Protein AF-A0A4D4LBR6-F1 (afdb_monomer_lite)

pLDDT: mean 70.69, std 18.88, range [39.53, 92.81]

Sequence (115 aa):
MPVGPGGRVRPLGGEGVGSHQGVYVPEQREPERYAYEEQQPEQRLNQLPDDVPREEVYYATFRQFLADHSKYPSAYQFGQRLRETYGVNDLSNSELAGYVEDFKERVRLEREAIP

Secondary structure (DSSP, 8-state):
-------------------------------------------------TTS-HHHHHHHHHHHHHHHHSSPPPHHHHHHHHHHHH------HHHHHHHHHHHHHHHHHHHHT--

Foldseek 3Di:
DDDDDDDDDDDDDDDDDDDDDDDPDPPPPPPPQPPPPDDDDPQPQPADPPPDDVLVVLLVQQVVCCVVPVDGDQLVRSCVSCCNNHVDDSDDSVRSNVSSVVSVVVVVVVVVPPD

Radius of gyration: 29.99 Å; chains: 1; bounding box: 76×55×74 Å

Organism: Streptomyces violaceusniger (NCBI:txid68280)

Structure (mmCIF, N/CA/C/O backbone):
data_AF-A0A4D4LBR6-F1
#
_entry.id   AF-A0A4D4LBR6-F1
#
loop_
_atom_site.group_PDB
_atom_site.id
_atom_site.type_symbol
_atom_site.label_atom_id
_atom_site.label_alt_id
_atom_site.label_comp_id
_atom_site.label_asym_id
_atom_site.label_entity_id
_atom_site.label_seq_id
_atom_site.pdbx_PDB_ins_code
_atom_site.Cartn_x
_atom_site.Cartn_y
_atom_site.Cartn_z
_atom_site.occupancy
_atom_site.B_iso_or_equiv
_atom_site.auth_seq_id
_atom_site.auth_comp_id
_atom_site.auth_asym_id
_atom_site.auth_atom_id
_atom_site.pdbx_PDB_model_num
ATOM 1 N N . MET A 1 1 ? 60.763 38.621 -51.550 1.00 39.53 1 MET A N 1
ATOM 2 C CA . MET A 1 1 ? 61.400 37.441 -52.188 1.00 39.53 1 MET A CA 1
ATOM 3 C C . MET A 1 1 ? 61.437 36.314 -51.152 1.00 39.53 1 MET A C 1
ATOM 5 O O . MET A 1 1 ? 61.740 36.688 -50.024 1.00 39.53 1 MET A O 1
ATOM 9 N N . PRO A 1 2 ? 61.250 35.001 -51.435 1.00 47.50 2 PRO A N 1
ATOM 10 C CA . PRO A 1 2 ? 60.573 34.240 -52.509 1.00 47.50 2 PRO A CA 1
ATOM 11 C C . PRO A 1 2 ? 59.542 33.177 -51.962 1.00 47.50 2 PRO A C 1
ATOM 13 O O . PRO A 1 2 ? 59.123 33.259 -50.815 1.00 47.50 2 PRO A O 1
ATOM 16 N N . VAL A 1 3 ? 59.101 32.247 -52.829 1.00 55.53 3 VAL A N 1
ATOM 17 C CA . VAL A 1 3 ? 57.953 31.281 -52.842 1.00 55.53 3 VAL A CA 1
ATOM 18 C C . VAL A 1 3 ? 58.122 29.973 -52.004 1.00 55.53 3 VAL A C 1
ATOM 20 O O . VAL A 1 3 ? 59.251 29.521 -51.889 1.00 55.53 3 VAL A O 1
ATOM 23 N N . GLY A 1 4 ? 57.100 29.398 -51.316 1.00 51.25 4 GLY A N 1
ATOM 24 C CA . GLY A 1 4 ? 56.216 28.237 -51.695 1.00 51.25 4 GLY A CA 1
ATOM 25 C C . GLY A 1 4 ? 56.783 26.836 -51.290 1.00 51.25 4 GLY A C 1
ATOM 26 O O . GLY A 1 4 ? 58.003 26.786 -51.200 1.00 51.25 4 GLY A O 1
ATOM 27 N N . PRO A 1 5 ? 56.034 25.700 -51.076 1.00 57.44 5 PRO A N 1
ATOM 28 C CA . PRO A 1 5 ? 54.670 25.360 -51.548 1.00 57.44 5 PRO A CA 1
ATOM 29 C C . PRO A 1 5 ? 53.737 24.510 -50.612 1.00 57.44 5 PRO A C 1
ATOM 31 O O . PRO A 1 5 ? 54.171 23.842 -49.681 1.00 57.44 5 PRO A O 1
ATOM 34 N N . GLY A 1 6 ? 52.448 24.430 -50.987 1.00 43.62 6 GLY A N 1
ATOM 35 C CA . GLY A 1 6 ? 51.575 23.252 -50.783 1.00 43.62 6 GLY A CA 1
ATOM 36 C C . GLY A 1 6 ? 50.681 23.261 -49.532 1.00 43.62 6 GLY A C 1
ATOM 37 O O . GLY A 1 6 ? 51.157 23.307 -48.414 1.00 43.62 6 GLY A O 1
ATOM 38 N N . GLY A 1 7 ? 49.356 23.182 -49.592 1.00 53.72 7 GLY A N 1
ATOM 39 C CA . GLY A 1 7 ? 48.416 23.061 -50.694 1.00 53.72 7 GLY A CA 1
ATOM 40 C C . GLY A 1 7 ? 47.021 23.070 -50.069 1.00 53.72 7 GLY A C 1
ATOM 41 O O . GLY A 1 7 ? 46.696 22.200 -49.266 1.00 53.72 7 GLY A O 1
ATOM 42 N N . ARG A 1 8 ? 46.200 24.076 -50.378 1.00 55.62 8 ARG A N 1
ATOM 43 C CA . ARG A 1 8 ? 44.800 24.105 -49.941 1.00 55.62 8 ARG A CA 1
ATOM 44 C C . ARG A 1 8 ? 43.928 24.251 -51.179 1.00 55.62 8 ARG A C 1
ATOM 46 O O . ARG A 1 8 ? 43.553 25.347 -51.581 1.00 55.62 8 ARG A O 1
ATOM 53 N N . VAL A 1 9 ? 43.686 23.111 -51.819 1.00 56.47 9 VAL A N 1
ATOM 54 C CA . VAL A 1 9 ? 42.645 22.958 -52.834 1.00 56.47 9 VAL A CA 1
ATOM 55 C C . VAL A 1 9 ? 41.281 23.121 -52.157 1.00 56.47 9 VAL A C 1
ATOM 57 O O . VAL A 1 9 ? 40.993 22.476 -51.152 1.00 56.47 9 VAL A O 1
ATOM 60 N N . ARG A 1 10 ? 40.468 24.037 -52.689 1.00 62.47 10 ARG A N 1
ATOM 61 C CA . ARG A 1 10 ? 39.022 24.157 -52.436 1.00 62.47 10 ARG A CA 1
ATOM 62 C C . ARG A 1 10 ? 38.305 23.382 -53.547 1.00 62.47 10 ARG A C 1
ATOM 64 O O . ARG A 1 10 ? 38.757 23.450 -54.689 1.00 62.47 10 ARG A O 1
ATOM 71 N N . PRO A 1 11 ? 37.198 22.698 -53.241 1.00 56.88 11 PRO A N 1
ATOM 72 C CA . PRO A 1 11 ? 35.928 23.097 -53.867 1.00 56.88 11 PRO A CA 1
ATOM 73 C C . PRO A 1 11 ? 34.784 23.080 -52.830 1.00 56.88 11 PRO A C 1
ATOM 75 O O . PRO A 1 11 ? 34.727 22.203 -51.981 1.00 56.88 11 PRO A O 1
ATOM 78 N N . LEU A 1 12 ? 34.000 24.151 -52.665 1.00 60.53 12 LEU A N 1
ATOM 79 C CA . LEU A 1 12 ? 32.861 24.580 -53.502 1.00 60.53 12 LEU A CA 1
ATOM 80 C C . LEU A 1 12 ? 31.691 23.575 -53.489 1.00 60.53 12 LEU A C 1
ATOM 82 O O . LEU A 1 12 ? 31.686 22.610 -54.242 1.00 60.53 12 LEU A O 1
ATOM 86 N N . GLY A 1 13 ? 30.693 23.880 -52.657 1.00 41.91 13 GLY A N 1
ATOM 87 C CA . GLY A 1 13 ? 29.338 23.315 -52.623 1.00 41.91 13 GLY A CA 1
ATOM 88 C C . GLY A 1 13 ? 28.608 23.998 -51.465 1.00 41.91 13 GLY A C 1
ATOM 89 O O . GLY A 1 13 ? 28.969 23.778 -50.318 1.00 41.91 13 GLY A O 1
ATOM 90 N N . GLY A 1 14 ? 27.874 25.081 -51.720 1.00 45.12 14 GLY A N 1
ATOM 91 C CA . GLY A 1 14 ? 26.423 25.020 -51.934 1.00 45.12 14 GLY A CA 1
ATOM 92 C C . GLY A 1 14 ? 25.751 25.292 -50.582 1.00 45.12 14 GLY A C 1
ATOM 93 O O . GLY A 1 14 ? 25.840 24.478 -49.680 1.00 45.12 14 GLY A O 1
ATOM 94 N N . GLU A 1 15 ? 25.376 26.530 -50.284 1.00 44.09 15 GLU A N 1
ATOM 95 C CA . GLU A 1 15 ? 24.056 27.102 -50.584 1.00 44.09 15 GLU A CA 1
ATOM 96 C C . GLU A 1 15 ? 23.198 27.148 -49.307 1.00 44.09 15 GLU A C 1
ATOM 98 O O . GLU A 1 15 ? 22.905 26.133 -48.691 1.00 44.09 15 GLU A O 1
ATOM 103 N N . GLY A 1 16 ? 22.885 28.384 -48.906 1.00 50.91 16 GLY A N 1
ATOM 104 C CA . GLY A 1 16 ? 21.723 28.820 -48.129 1.00 50.91 16 GLY A CA 1
ATOM 105 C C . GLY A 1 16 ? 21.225 27.987 -46.947 1.00 50.91 16 GLY A C 1
ATOM 106 O O . GLY A 1 16 ? 20.428 27.082 -47.133 1.00 50.91 16 GLY A O 1
ATOM 107 N N . VAL A 1 17 ? 21.484 28.467 -45.728 1.00 43.81 17 VAL A N 1
ATOM 108 C CA . VAL A 1 17 ? 20.503 28.443 -44.626 1.00 43.81 17 VAL A CA 1
ATOM 109 C C . VAL A 1 17 ? 20.737 29.749 -43.850 1.00 43.81 17 VAL A C 1
ATOM 111 O O . VAL A 1 17 ? 21.805 29.954 -43.290 1.00 43.81 17 VAL A O 1
ATOM 114 N N . GLY A 1 18 ? 19.891 30.772 -43.939 1.00 41.56 18 GLY A N 1
ATOM 115 C CA . GLY A 1 18 ? 18.457 30.693 -43.694 1.00 41.56 18 GLY A CA 1
ATOM 116 C C . GLY A 1 18 ? 18.237 30.954 -42.207 1.00 41.56 18 GLY A C 1
ATOM 117 O O . GLY A 1 18 ? 18.416 30.072 -41.379 1.00 41.56 18 GLY A O 1
ATOM 118 N N . SER A 1 19 ? 17.935 32.202 -41.871 1.00 50.22 19 SER A N 1
ATOM 119 C CA . SER A 1 19 ? 17.634 32.688 -40.528 1.00 50.22 19 SER A CA 1
ATOM 120 C C . SER A 1 19 ? 16.570 31.836 -39.826 1.00 50.22 19 SER A C 1
ATOM 122 O O . SER A 1 19 ? 15.443 31.842 -40.290 1.00 50.22 19 SER A O 1
ATOM 124 N N . HIS A 1 20 ? 16.869 31.223 -38.679 1.00 47.56 20 HIS A N 1
ATOM 125 C CA . HIS A 1 20 ? 15.885 30.831 -37.652 1.00 47.56 20 HIS A CA 1
ATOM 126 C C . HIS A 1 20 ? 16.548 31.131 -36.293 1.00 47.56 20 HIS A C 1
ATOM 128 O O . HIS A 1 20 ? 17.465 30.438 -35.872 1.00 47.56 20 HIS A O 1
ATOM 134 N N . GLN A 1 21 ? 16.359 32.299 -35.676 1.00 47.84 21 GLN A N 1
ATOM 135 C CA . GLN A 1 21 ? 15.215 32.616 -34.814 1.00 47.84 21 GLN A CA 1
ATOM 136 C C . GLN A 1 21 ? 14.626 31.390 -34.102 1.00 47.84 21 GLN A C 1
ATOM 138 O O . GLN A 1 21 ? 13.774 30.698 -34.639 1.00 47.84 21 GLN A O 1
ATOM 143 N N . GLY A 1 22 ? 15.130 31.182 -32.882 1.00 48.78 22 GLY A N 1
ATOM 144 C CA . GLY A 1 22 ? 14.398 30.759 -31.690 1.00 48.78 22 GLY A CA 1
ATOM 145 C C . GLY A 1 22 ? 13.526 29.514 -31.770 1.00 48.78 22 GLY A C 1
ATOM 146 O O . GLY A 1 22 ? 12.395 29.614 -32.209 1.00 48.78 22 GLY A O 1
ATOM 147 N N . VAL A 1 23 ? 13.975 28.435 -31.125 1.00 42.75 23 VAL A N 1
ATOM 148 C CA . VAL A 1 23 ? 13.176 27.709 -30.123 1.00 42.75 23 VAL A CA 1
ATOM 149 C C . VAL A 1 23 ? 14.160 27.132 -29.100 1.00 42.75 23 VAL A C 1
ATOM 151 O O . VAL A 1 23 ? 14.932 26.232 -29.412 1.00 42.75 23 VAL A O 1
ATOM 154 N N . TYR A 1 24 ? 14.154 27.659 -27.874 1.00 46.19 24 TYR A N 1
ATOM 155 C CA . TYR A 1 24 ? 14.642 26.903 -26.723 1.00 46.19 24 TYR A CA 1
ATOM 156 C C . TYR A 1 24 ? 13.579 25.838 -26.460 1.00 46.19 24 TYR A C 1
ATOM 158 O O . TYR A 1 24 ? 12.505 26.155 -25.951 1.00 46.19 24 TYR A O 1
ATOM 166 N N . VAL A 1 25 ? 13.820 24.608 -26.910 1.00 54.66 25 VAL A N 1
ATOM 167 C CA . VAL A 1 25 ? 12.980 23.471 -26.536 1.00 54.66 25 VAL A CA 1
ATOM 168 C C . VAL A 1 25 ? 13.456 23.078 -25.138 1.00 54.66 25 VAL A C 1
ATOM 170 O O . VAL A 1 25 ? 14.610 22.664 -25.019 1.00 54.66 25 VAL A O 1
ATOM 173 N N . PRO A 1 26 ? 12.662 23.247 -24.063 1.00 50.66 26 PRO A N 1
ATOM 174 C CA . PRO A 1 26 ? 12.993 22.571 -22.823 1.00 50.66 26 PRO A CA 1
ATOM 175 C C . PRO A 1 26 ? 12.974 21.080 -23.139 1.00 50.66 26 PRO A C 1
ATOM 177 O O . PRO A 1 26 ? 11.964 20.562 -23.618 1.00 50.66 26 PRO A O 1
ATOM 180 N N . GLU A 1 27 ? 14.122 20.440 -22.936 1.00 53.78 27 GLU A N 1
ATOM 181 C CA . GLU A 1 27 ? 14.304 18.999 -22.986 1.00 53.78 27 GLU A CA 1
ATOM 182 C C . GLU A 1 27 ? 13.151 18.378 -22.198 1.00 53.78 27 GLU A C 1
ATOM 184 O O . GLU A 1 27 ? 13.064 18.502 -20.972 1.00 53.78 27 GLU A O 1
ATOM 189 N N . GLN A 1 28 ? 12.175 17.841 -22.938 1.00 50.75 28 GLN A N 1
ATOM 190 C CA . GLN A 1 28 ? 11.108 17.049 -22.369 1.00 50.75 28 GLN A CA 1
ATOM 191 C C . GLN A 1 28 ? 11.837 15.958 -21.609 1.00 50.75 28 GLN A C 1
ATOM 193 O O . GLN A 1 28 ? 12.543 15.146 -22.200 1.00 50.75 28 GLN A O 1
ATOM 198 N N . ARG A 1 29 ? 11.727 15.996 -20.286 1.00 53.41 29 ARG A N 1
ATOM 199 C CA . ARG A 1 29 ? 12.123 14.893 -19.434 1.00 53.41 29 ARG A CA 1
ATOM 200 C C . ARG A 1 29 ? 11.178 13.761 -19.808 1.00 53.41 29 ARG A C 1
ATOM 202 O O . ARG A 1 29 ? 10.100 13.651 -19.233 1.00 53.41 29 ARG A O 1
ATOM 209 N N . GLU A 1 30 ? 11.525 13.013 -20.851 1.00 48.12 30 GLU A N 1
ATOM 210 C CA . GLU A 1 30 ? 10.902 11.737 -21.139 1.00 48.12 30 GLU A CA 1
ATOM 211 C C . GLU A 1 30 ? 11.036 10.946 -19.838 1.00 48.12 30 GLU A C 1
ATOM 213 O O . GLU A 1 30 ? 12.159 10.742 -19.363 1.00 48.12 30 GLU A O 1
ATOM 218 N N . PRO A 1 31 ? 9.935 10.555 -19.175 1.00 52.44 31 PRO A N 1
ATOM 219 C CA . PRO A 1 31 ? 10.047 9.430 -18.282 1.00 52.44 31 PRO A CA 1
ATOM 220 C C . PRO A 1 31 ? 10.482 8.290 -19.193 1.00 52.44 31 PRO A C 1
ATOM 222 O O . PRO A 1 31 ? 9.719 7.869 -20.062 1.00 52.44 31 PRO A O 1
ATOM 225 N N . GLU A 1 32 ? 11.746 7.895 -19.051 1.00 47.81 32 GLU A N 1
ATOM 226 C CA . GLU A 1 32 ? 12.322 6.670 -19.580 1.00 47.81 32 GLU A CA 1
ATOM 227 C C . GLU A 1 32 ? 11.316 5.566 -19.245 1.00 47.81 32 GLU A C 1
ATOM 229 O O . GLU A 1 32 ? 11.237 5.081 -18.116 1.00 47.81 32 GLU A O 1
ATOM 234 N N . ARG A 1 33 ? 10.417 5.280 -20.195 1.00 49.31 33 ARG A N 1
ATOM 235 C CA . ARG A 1 33 ? 9.475 4.179 -20.096 1.00 49.31 33 ARG A CA 1
ATOM 236 C C . ARG A 1 33 ? 10.356 2.960 -20.214 1.00 49.31 33 ARG A C 1
ATOM 238 O O . ARG A 1 33 ? 10.704 2.559 -21.320 1.00 49.31 33 ARG A O 1
ATOM 245 N N . TYR A 1 34 ? 10.778 2.456 -19.058 1.00 44.12 34 TYR A N 1
ATOM 246 C CA . TYR A 1 34 ? 11.436 1.175 -18.911 1.00 44.12 34 TYR A CA 1
ATOM 247 C C . TYR A 1 34 ? 10.587 0.155 -19.664 1.00 44.12 34 TYR A C 1
ATOM 249 O O . TYR A 1 34 ? 9.519 -0.255 -19.217 1.00 44.12 34 TYR A O 1
ATOM 257 N N . ALA A 1 35 ? 11.033 -0.182 -20.869 1.00 46.44 35 ALA A N 1
ATOM 258 C CA . ALA A 1 35 ? 10.474 -1.254 -21.655 1.00 46.44 35 ALA A CA 1
ATOM 259 C C . ALA A 1 35 ? 10.880 -2.558 -20.965 1.00 46.44 35 ALA A C 1
ATOM 261 O O . ALA A 1 35 ? 11.931 -3.124 -21.255 1.00 46.44 35 ALA A O 1
ATOM 262 N N . TYR A 1 36 ? 10.072 -3.027 -20.016 1.00 45.72 36 TYR A N 1
ATOM 263 C CA . TYR A 1 36 ? 10.145 -4.409 -19.549 1.00 45.72 36 TYR A CA 1
ATOM 264 C C . TYR A 1 36 ? 9.428 -5.294 -20.574 1.00 45.72 36 TYR A C 1
ATOM 266 O O . TYR A 1 36 ? 8.315 -5.771 -20.361 1.00 45.72 36 TYR A O 1
ATOM 274 N N . GLU A 1 37 ? 10.069 -5.490 -21.724 1.00 51.28 37 GLU A N 1
ATOM 275 C CA . GLU A 1 37 ? 9.664 -6.485 -22.714 1.00 51.28 37 GLU A CA 1
ATOM 276 C C . GLU A 1 37 ? 10.450 -7.779 -22.469 1.00 51.28 37 GLU A C 1
ATOM 278 O O . GLU A 1 37 ? 11.301 -8.188 -23.249 1.00 51.28 37 GLU A O 1
ATOM 283 N N . GLU A 1 38 ? 10.173 -8.431 -21.338 1.00 46.41 38 GLU A N 1
ATOM 284 C CA . GLU A 1 38 ? 10.625 -9.797 -21.072 1.00 46.41 38 GLU A CA 1
ATOM 285 C C . GLU A 1 38 ? 9.419 -10.651 -20.678 1.00 46.41 38 GLU A C 1
ATOM 287 O O . GLU A 1 38 ? 8.983 -10.687 -19.529 1.00 46.41 38 GLU A O 1
ATOM 292 N N . GLN A 1 39 ? 8.845 -11.271 -21.713 1.00 47.59 39 GLN A N 1
ATOM 293 C CA . GLN A 1 39 ? 8.077 -12.519 -21.720 1.00 47.59 39 GLN A CA 1
ATOM 294 C C . GLN A 1 39 ? 7.772 -13.084 -20.321 1.00 47.59 39 GLN A C 1
ATOM 296 O O . GLN A 1 39 ? 8.486 -13.952 -19.815 1.00 47.59 39 GLN A O 1
ATOM 301 N N . GLN A 1 40 ? 6.685 -12.625 -19.695 1.00 48.78 40 GLN A N 1
ATOM 302 C CA . GLN A 1 40 ? 6.141 -13.340 -18.546 1.00 48.78 40 GLN A CA 1
ATOM 303 C C . GLN A 1 4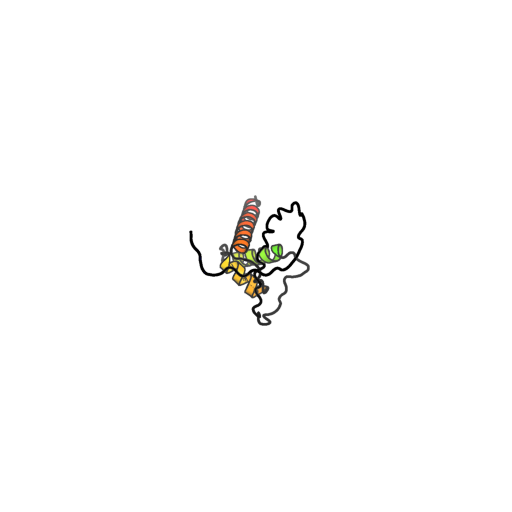0 ? 5.374 -14.555 -19.087 1.00 48.78 40 GLN A C 1
ATOM 305 O O . GLN A 1 40 ? 4.483 -14.369 -19.920 1.00 48.78 40 GLN A O 1
ATOM 310 N N . PRO A 1 41 ? 5.707 -15.792 -18.663 1.00 45.06 41 PRO A N 1
ATOM 311 C CA . PRO A 1 41 ? 4.889 -16.954 -18.991 1.00 45.06 41 PRO A CA 1
ATOM 312 C C . PRO A 1 41 ? 3.465 -16.681 -18.511 1.00 45.06 41 PRO A C 1
ATOM 314 O O . PRO A 1 41 ? 3.289 -15.894 -17.585 1.00 45.06 41 PRO A O 1
ATOM 317 N N . GLU A 1 42 ? 2.474 -17.314 -19.133 1.00 47.84 42 GLU A N 1
ATOM 318 C CA . GLU A 1 42 ? 1.030 -17.228 -18.867 1.00 47.84 42 GLU A CA 1
ATOM 319 C C . GLU A 1 42 ? 0.657 -17.634 -17.418 1.00 47.84 42 GLU A C 1
ATOM 321 O O . GLU A 1 42 ? -0.094 -18.575 -17.158 1.00 47.84 42 GLU A O 1
ATOM 326 N N . GLN A 1 43 ? 1.215 -16.934 -16.434 1.00 48.31 43 GLN A N 1
ATOM 327 C CA . GLN A 1 43 ? 0.968 -17.069 -15.014 1.00 48.31 43 GLN A CA 1
ATOM 328 C C . GLN A 1 43 ? -0.409 -16.480 -14.789 1.00 48.31 43 GLN A C 1
ATOM 330 O O . GLN A 1 43 ? -0.539 -15.269 -14.646 1.00 48.31 43 GLN A O 1
ATOM 335 N N . ARG A 1 44 ? -1.419 -17.359 -14.866 1.00 48.06 44 ARG A N 1
ATOM 336 C CA . ARG A 1 44 ? -2.761 -17.211 -14.287 1.00 48.06 4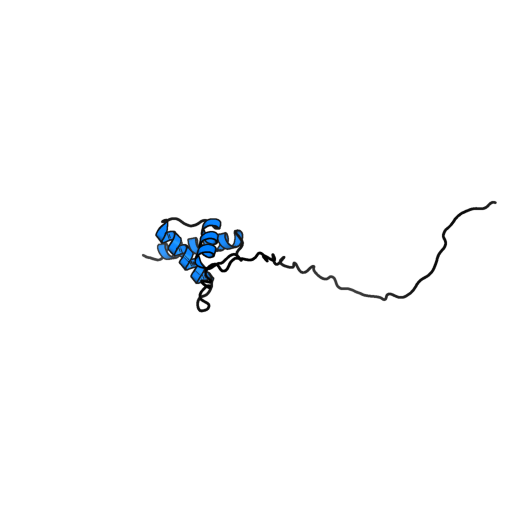4 ARG A CA 1
ATOM 337 C C . ARG A 1 44 ? -3.139 -15.741 -14.189 1.00 48.06 44 ARG A C 1
ATOM 339 O O . ARG A 1 44 ? -2.953 -15.141 -13.136 1.00 48.06 44 ARG A O 1
ATOM 346 N N . LEU A 1 45 ? -3.607 -15.184 -15.304 1.00 49.47 45 LEU A N 1
ATOM 347 C CA . LEU A 1 45 ? -4.095 -13.817 -15.417 1.00 49.47 45 LEU A CA 1
ATOM 348 C C . LEU A 1 45 ? -5.287 -13.642 -14.455 1.00 49.47 45 LEU A C 1
ATOM 350 O O . LEU A 1 45 ? -6.445 -13.634 -14.854 1.00 49.47 45 LEU A O 1
ATOM 354 N N . ASN A 1 46 ? -5.016 -13.548 -13.157 1.00 54.16 46 ASN A N 1
ATOM 355 C CA . ASN A 1 46 ? -5.935 -13.038 -12.167 1.00 54.16 46 ASN A CA 1
ATOM 356 C C . ASN A 1 46 ? -5.846 -11.526 -12.341 1.00 54.16 46 ASN A C 1
ATOM 358 O O . ASN A 1 46 ? -5.218 -10.822 -11.550 1.00 54.16 46 ASN A O 1
ATOM 362 N N . GLN A 1 47 ? -6.346 -11.078 -13.501 1.00 60.34 47 GLN A N 1
ATOM 363 C CA . GLN A 1 47 ? -6.415 -9.679 -13.873 1.00 60.34 47 GLN A CA 1
ATOM 364 C C . GLN A 1 47 ? -7.005 -8.972 -12.672 1.00 60.34 47 GLN A C 1
ATOM 366 O O . GLN A 1 47 ? -8.050 -9.394 -12.167 1.00 60.34 47 GLN A O 1
ATOM 371 N N . LEU A 1 48 ? -6.291 -7.955 -12.188 1.00 67.12 48 LEU A N 1
ATOM 372 C CA . LEU A 1 48 ? -6.855 -6.998 -11.250 1.00 67.12 48 LEU A CA 1
ATOM 373 C C . LEU A 1 48 ? -8.312 -6.749 -11.675 1.00 67.12 48 LEU A C 1
ATOM 375 O O . LEU A 1 48 ? -8.521 -6.475 -12.861 1.00 67.12 48 LEU A O 1
ATOM 379 N N . PRO A 1 49 ? -9.299 -6.945 -10.784 1.00 67.38 49 PRO A N 1
ATOM 380 C CA . PRO A 1 49 ? -10.697 -6.777 -11.150 1.00 67.38 49 PRO A CA 1
ATOM 381 C C . PRO A 1 49 ? -10.885 -5.411 -11.811 1.00 67.38 49 PRO A C 1
ATOM 383 O O . PRO A 1 49 ? -10.595 -4.398 -11.188 1.00 67.38 49 PRO A O 1
ATOM 386 N N . ASP A 1 50 ? -11.336 -5.391 -13.069 1.00 65.94 50 ASP A N 1
ATOM 387 C CA . ASP A 1 50 ? -11.489 -4.149 -13.852 1.00 65.94 50 ASP A CA 1
ATOM 388 C C . ASP A 1 50 ? -12.515 -3.194 -13.213 1.00 65.94 50 ASP A C 1
ATOM 390 O O . ASP A 1 50 ? -12.417 -1.978 -13.332 1.00 65.94 50 ASP A O 1
ATOM 394 N N . ASP A 1 51 ? -13.449 -3.766 -12.448 1.00 73.75 51 ASP A N 1
ATOM 395 C CA . ASP A 1 51 ? -14.493 -3.065 -11.696 1.00 73.75 51 ASP A CA 1
ATOM 396 C C . ASP A 1 51 ? -13.970 -2.363 -10.425 1.00 73.75 51 ASP A C 1
ATOM 398 O O . ASP A 1 51 ? -14.648 -1.512 -9.854 1.00 73.75 51 ASP A O 1
ATOM 402 N N . VAL A 1 52 ? -12.755 -2.696 -9.966 1.00 77.12 52 VAL A N 1
ATOM 403 C CA . VAL A 1 52 ? -12.193 -2.207 -8.698 1.00 77.12 52 VAL A CA 1
ATOM 404 C C . VAL A 1 52 ? -10.895 -1.440 -8.967 1.00 77.12 52 VAL A C 1
ATOM 406 O O . VAL A 1 52 ? -10.012 -1.932 -9.673 1.00 77.12 52 VAL A O 1
ATOM 409 N N . PRO A 1 53 ? -10.705 -0.241 -8.387 1.00 84.62 53 PRO A N 1
ATOM 410 C CA . PRO A 1 53 ? -9.469 0.501 -8.586 1.00 84.62 53 PRO A CA 1
ATOM 411 C C . PRO A 1 53 ? -8.274 -0.283 -8.028 1.00 84.62 53 PRO A C 1
ATOM 413 O O . PRO A 1 53 ? -8.352 -0.911 -6.971 1.00 84.62 53 PRO A O 1
ATOM 416 N N . ARG A 1 54 ? -7.133 -0.221 -8.729 1.00 82.94 54 ARG A N 1
ATOM 417 C CA . ARG A 1 54 ? -5.927 -0.995 -8.372 1.00 82.94 54 ARG A CA 1
ATOM 418 C C . ARG A 1 54 ? -5.503 -0.783 -6.922 1.00 82.94 54 ARG A C 1
ATOM 420 O O . ARG A 1 54 ? -5.113 -1.732 -6.255 1.00 82.94 54 ARG A O 1
ATOM 427 N N . GLU A 1 55 ? -5.628 0.447 -6.436 1.00 86.19 55 GLU A N 1
ATOM 428 C CA . GLU A 1 55 ? -5.295 0.817 -5.063 1.00 86.19 55 GLU A CA 1
ATOM 429 C C . GLU A 1 55 ? -6.121 0.050 -4.019 1.00 86.19 55 GLU A C 1
ATOM 431 O O . GLU A 1 55 ? -5.559 -0.408 -3.029 1.00 86.19 55 GLU A O 1
ATOM 436 N N . GLU A 1 56 ? -7.414 -0.187 -4.258 1.00 87.56 56 GLU A N 1
ATOM 437 C CA . GLU A 1 56 ? -8.255 -0.996 -3.361 1.00 87.56 56 GLU A CA 1
ATOM 438 C C . GLU A 1 56 ? -7.782 -2.457 -3.340 1.00 87.56 56 GLU A C 1
ATOM 440 O O . GLU A 1 56 ? -7.731 -3.088 -2.283 1.00 87.56 56 GLU A O 1
ATOM 445 N N . VAL A 1 57 ? -7.357 -2.997 -4.489 1.00 88.38 57 VAL A N 1
ATOM 446 C CA . VAL A 1 57 ? -6.788 -4.353 -4.566 1.00 88.38 57 VAL A CA 1
ATOM 447 C C . VAL A 1 57 ? -5.453 -4.434 -3.822 1.00 88.38 57 VAL A C 1
ATOM 449 O O . VAL A 1 57 ? -5.177 -5.397 -3.098 1.00 88.38 57 VAL A O 1
ATOM 452 N N . TYR A 1 58 ? -4.624 -3.401 -3.960 1.00 89.81 58 TYR A N 1
ATOM 453 C CA . TYR A 1 58 ? -3.357 -3.270 -3.249 1.00 89.81 58 TYR A CA 1
ATOM 454 C C . TYR A 1 58 ? -3.594 -3.204 -1.739 1.00 89.81 58 TYR A C 1
ATOM 456 O O . TYR A 1 58 ? -2.968 -3.950 -0.980 1.00 89.81 58 TYR A O 1
ATOM 464 N N . TYR A 1 59 ? -4.567 -2.404 -1.309 1.00 89.88 59 TYR A N 1
ATOM 465 C CA . TYR A 1 59 ? -4.945 -2.280 0.090 1.00 89.88 59 TYR A CA 1
ATOM 466 C C . TYR A 1 59 ? -5.498 -3.590 0.665 1.00 89.88 59 TYR A C 1
ATOM 468 O O . TYR A 1 59 ? -5.095 -4.016 1.751 1.00 89.88 59 TYR A O 1
ATOM 476 N N . ALA A 1 60 ? -6.362 -4.290 -0.075 1.00 89.31 60 ALA A N 1
ATOM 477 C CA . ALA A 1 60 ? -6.872 -5.602 0.317 1.00 89.31 60 ALA A CA 1
ATOM 478 C C . ALA A 1 60 ? -5.733 -6.618 0.505 1.00 89.31 60 ALA A C 1
ATOM 480 O O . ALA A 1 60 ? -5.692 -7.329 1.509 1.00 89.31 60 ALA A O 1
ATOM 481 N N . THR A 1 61 ? -4.757 -6.624 -0.408 1.00 90.62 61 THR A N 1
ATOM 482 C CA . THR A 1 61 ? -3.565 -7.485 -0.323 1.00 90.62 61 THR A CA 1
ATOM 483 C C . THR A 1 61 ? -2.725 -7.160 0.909 1.00 90.62 61 THR A C 1
ATOM 485 O O . THR A 1 61 ? -2.269 -8.059 1.618 1.00 90.62 61 THR A O 1
ATOM 488 N N . PHE A 1 62 ? -2.546 -5.872 1.201 1.00 91.12 62 PHE A N 1
ATOM 489 C CA . PHE A 1 62 ? -1.830 -5.402 2.380 1.00 91.12 62 PHE A CA 1
ATOM 490 C C . PHE A 1 62 ? -2.530 -5.826 3.680 1.00 91.12 62 PHE A C 1
ATOM 492 O O . PHE A 1 62 ? -1.884 -6.367 4.582 1.00 91.12 62 PHE A O 1
ATOM 499 N N . ARG A 1 63 ? -3.858 -5.659 3.768 1.00 89.94 63 ARG A N 1
ATOM 500 C CA . ARG A 1 63 ? -4.647 -6.107 4.928 1.00 89.94 63 ARG A CA 1
ATOM 501 C C . ARG A 1 63 ? -4.620 -7.621 5.096 1.00 89.94 63 ARG A C 1
ATOM 503 O O . ARG A 1 63 ? -4.505 -8.100 6.222 1.00 89.94 63 ARG A O 1
ATOM 510 N N . GLN A 1 64 ? -4.661 -8.373 4.001 1.00 89.31 64 GLN A N 1
ATOM 511 C CA . GLN A 1 64 ? -4.523 -9.826 4.038 1.00 89.31 64 GLN A CA 1
ATOM 512 C C . GLN A 1 64 ? -3.144 -10.247 4.563 1.00 89.31 64 GLN A C 1
ATOM 514 O O . GLN A 1 64 ? -3.055 -11.145 5.397 1.00 89.31 64 GLN A O 1
ATOM 519 N N . PHE A 1 65 ? -2.073 -9.563 4.148 1.00 90.12 65 PHE A N 1
ATOM 520 C CA . PHE A 1 65 ? -0.729 -9.803 4.679 1.00 90.12 65 PHE A CA 1
ATOM 521 C C . PHE A 1 65 ? -0.646 -9.521 6.184 1.00 90.12 65 PHE A C 1
ATOM 523 O O . PHE A 1 65 ? -0.044 -10.289 6.934 1.00 90.12 65 PHE A O 1
ATOM 530 N N . LEU A 1 66 ? -1.273 -8.431 6.634 1.00 88.88 66 LEU A N 1
ATOM 531 C CA . LEU A 1 66 ? -1.363 -8.096 8.053 1.00 88.88 66 LEU A CA 1
ATOM 532 C C . LEU A 1 66 ? -2.125 -9.150 8.854 1.00 88.88 66 LEU A C 1
ATOM 534 O O . LEU A 1 66 ? -1.694 -9.486 9.954 1.00 88.88 66 LEU A O 1
ATOM 538 N N . ALA A 1 67 ? -3.224 -9.676 8.314 1.00 87.69 67 ALA A N 1
ATOM 539 C CA . ALA A 1 67 ? -3.998 -10.731 8.959 1.00 87.69 67 ALA A CA 1
ATOM 540 C C . ALA A 1 67 ? -3.195 -12.038 9.094 1.00 87.69 67 ALA A C 1
ATOM 542 O O . ALA A 1 67 ? -3.275 -12.691 10.130 1.00 87.69 67 ALA A O 1
ATOM 543 N N . ASP A 1 68 ? -2.391 -12.387 8.084 1.00 89.06 68 ASP A N 1
ATOM 544 C CA . ASP A 1 68 ? -1.592 -13.620 8.060 1.00 89.06 68 ASP A CA 1
ATOM 545 C C . ASP A 1 68 ? -0.349 -13.541 8.963 1.00 89.06 68 ASP A C 1
ATOM 547 O O . ASP A 1 68 ? -0.079 -14.433 9.766 1.00 89.06 68 ASP A O 1
ATOM 551 N N . HIS A 1 69 ? 0.398 -12.437 8.878 1.00 87.31 69 HIS A N 1
ATOM 552 C CA . HIS A 1 69 ? 1.699 -12.312 9.537 1.00 87.31 69 HIS A CA 1
ATOM 553 C C . HIS A 1 69 ? 1.692 -11.437 10.798 1.00 87.31 69 HIS A C 1
ATOM 555 O O . HIS A 1 69 ? 2.726 -11.333 11.461 1.00 87.31 69 HIS A O 1
ATOM 561 N N . SER A 1 70 ? 0.575 -10.771 11.118 1.00 85.00 70 SER A N 1
ATOM 562 C CA . SER A 1 70 ? 0.457 -9.799 12.224 1.00 85.00 70 SER A CA 1
ATOM 563 C C . SER A 1 70 ? 1.525 -8.691 12.204 1.00 85.00 70 SER A C 1
ATOM 565 O O . SER A 1 70 ? 1.837 -8.090 13.232 1.00 85.00 70 SER A O 1
ATOM 567 N N . LYS A 1 71 ? 2.111 -8.414 11.032 1.00 88.31 71 LYS A N 1
ATOM 568 C CA . LYS A 1 71 ? 3.153 -7.400 10.821 1.00 88.31 71 LYS A CA 1
ATOM 569 C C . LYS A 1 71 ? 2.985 -6.729 9.464 1.00 88.31 71 LYS A C 1
ATOM 571 O O . LYS A 1 71 ? 2.458 -7.328 8.529 1.00 88.31 71 LYS A O 1
ATOM 576 N N . TYR A 1 72 ? 3.498 -5.508 9.352 1.00 87.56 72 TYR A N 1
ATOM 577 C CA . TYR A 1 72 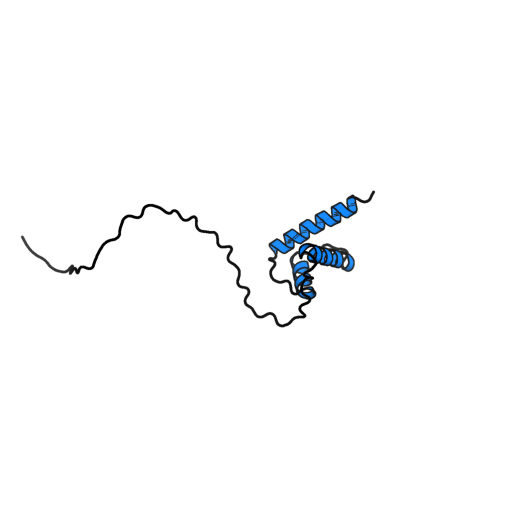? 3.492 -4.776 8.091 1.00 87.56 72 TYR A CA 1
ATOM 578 C C . TYR A 1 72 ? 4.462 -5.409 7.076 1.00 87.56 72 TYR A C 1
ATOM 580 O O . TYR A 1 72 ? 5.606 -5.704 7.445 1.00 87.56 72 TYR A O 1
ATOM 588 N N . PRO A 1 73 ? 4.038 -5.626 5.816 1.00 89.69 73 PRO A N 1
ATOM 58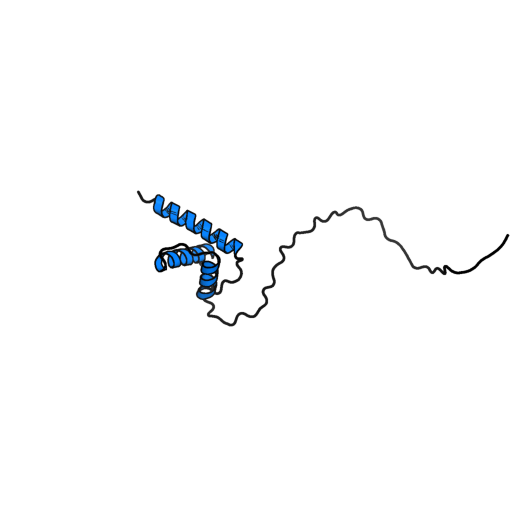9 C CA . PRO A 1 73 ? 4.940 -6.058 4.756 1.00 89.69 73 PRO A CA 1
ATOM 590 C C . PRO A 1 73 ? 5.964 -4.964 4.429 1.00 89.69 73 PRO A C 1
ATOM 592 O O . PRO A 1 73 ? 5.697 -3.774 4.576 1.00 89.69 73 PRO A O 1
ATOM 595 N N . SER A 1 74 ? 7.139 -5.370 3.948 1.00 90.69 74 SER A N 1
ATOM 596 C CA . SER A 1 74 ? 8.079 -4.459 3.275 1.00 90.69 74 SER A CA 1
ATOM 597 C C . SER A 1 74 ? 7.688 -4.290 1.802 1.00 90.69 74 SER A C 1
ATOM 599 O O . SER A 1 74 ? 7.035 -5.176 1.251 1.00 90.69 74 SER A O 1
ATOM 601 N N . ALA A 1 75 ? 8.139 -3.218 1.142 1.00 89.94 75 ALA A N 1
ATOM 602 C CA . ALA A 1 75 ? 7.884 -2.947 -0.279 1.00 89.94 75 ALA A CA 1
ATOM 603 C C . ALA A 1 75 ? 8.169 -4.163 -1.179 1.00 89.94 75 ALA A C 1
ATOM 605 O O . ALA A 1 75 ? 7.340 -4.531 -2.007 1.00 89.94 75 ALA A O 1
ATOM 606 N N . TYR A 1 76 ? 9.284 -4.860 -0.938 1.00 89.81 76 TYR A N 1
ATOM 607 C CA . TYR A 1 76 ? 9.634 -6.085 -1.660 1.00 89.81 76 TYR A CA 1
ATOM 608 C C . TYR A 1 76 ? 8.619 -7.218 -1.440 1.00 89.81 76 TYR A C 1
ATOM 610 O O . TYR A 1 76 ? 8.155 -7.834 -2.394 1.00 89.81 76 TYR A O 1
ATOM 618 N N . GLN A 1 77 ? 8.245 -7.488 -0.184 1.00 91.88 77 GLN A N 1
ATOM 619 C CA . GLN A 1 77 ? 7.285 -8.551 0.155 1.00 91.88 77 GLN A CA 1
ATOM 620 C C . GLN A 1 77 ? 5.897 -8.244 -0.411 1.00 91.88 77 GLN A C 1
ATOM 622 O O . GLN A 1 77 ? 5.190 -9.144 -0.861 1.00 91.88 77 GLN A O 1
ATOM 627 N N . PHE A 1 78 ? 5.530 -6.964 -0.410 1.00 91.19 78 PHE A N 1
ATOM 628 C CA . PHE A 1 78 ? 4.284 -6.481 -0.969 1.00 91.19 78 PHE A CA 1
ATOM 629 C C . PHE A 1 78 ? 4.248 -6.642 -2.493 1.00 91.19 78 PHE A C 1
ATOM 631 O O . PHE A 1 78 ? 3.325 -7.262 -3.016 1.00 91.19 78 PHE A O 1
ATOM 638 N N . GLY A 1 79 ? 5.291 -6.190 -3.196 1.00 89.94 79 GLY A N 1
ATOM 639 C CA . GLY A 1 79 ? 5.428 -6.379 -4.642 1.00 89.94 79 GLY A CA 1
ATOM 640 C C . GLY A 1 79 ? 5.445 -7.851 -5.046 1.00 89.94 79 GLY A C 1
ATOM 641 O O . GLY A 1 79 ? 4.756 -8.238 -5.986 1.00 89.94 79 GLY A O 1
ATOM 642 N N . GLN A 1 80 ? 6.153 -8.699 -4.291 1.00 90.00 80 GLN A N 1
ATOM 643 C CA . GLN A 1 80 ? 6.161 -10.142 -4.531 1.00 90.00 80 GLN A CA 1
ATOM 644 C C . GLN A 1 80 ? 4.748 -10.728 -4.420 1.00 90.00 80 GLN A C 1
ATOM 646 O O . GLN A 1 80 ? 4.304 -11.428 -5.325 1.00 90.00 80 GLN A O 1
ATOM 651 N N . ARG A 1 81 ? 3.994 -10.372 -3.371 1.00 88.25 81 ARG A N 1
ATOM 652 C CA . ARG A 1 81 ? 2.609 -10.833 -3.208 1.00 88.25 81 ARG A CA 1
ATOM 653 C C . ARG A 1 81 ? 1.679 -10.344 -4.308 1.00 88.25 81 ARG A C 1
ATOM 655 O O . ARG A 1 81 ? 0.847 -11.124 -4.771 1.00 88.25 81 ARG A O 1
ATOM 662 N N . LEU A 1 82 ? 1.811 -9.091 -4.736 1.00 88.25 82 LEU A N 1
ATOM 663 C CA . LEU A 1 82 ? 1.025 -8.544 -5.841 1.00 88.25 82 LEU A CA 1
ATOM 664 C C . LEU A 1 82 ? 1.330 -9.257 -7.160 1.00 88.25 82 LEU A C 1
ATOM 666 O O . LEU A 1 82 ? 0.411 -9.569 -7.918 1.00 88.25 82 LEU A O 1
ATOM 670 N N . ARG A 1 83 ? 2.598 -9.586 -7.404 1.00 86.81 83 ARG A N 1
ATOM 671 C CA . ARG A 1 83 ? 3.017 -10.368 -8.565 1.00 86.81 83 ARG A CA 1
ATOM 672 C C . ARG A 1 83 ? 2.473 -11.793 -8.524 1.00 86.81 83 ARG A C 1
ATOM 674 O O . ARG A 1 83 ? 1.937 -12.260 -9.519 1.00 86.81 83 ARG A O 1
ATOM 681 N N . GLU A 1 84 ? 2.576 -12.467 -7.382 1.00 86.12 84 GLU A N 1
ATOM 682 C CA . GLU A 1 84 ? 2.088 -13.841 -7.207 1.00 86.12 84 GLU A CA 1
ATOM 683 C C . GLU A 1 84 ? 0.557 -13.941 -7.305 1.00 86.12 84 GLU A C 1
ATOM 685 O O . GLU A 1 84 ? 0.038 -14.937 -7.800 1.00 86.12 84 GLU A O 1
ATOM 690 N N . THR A 1 85 ? -0.168 -12.916 -6.844 1.00 83.94 85 THR A N 1
ATOM 691 C CA . THR A 1 85 ? -1.640 -12.949 -6.748 1.00 83.94 85 THR A CA 1
ATOM 692 C C . THR A 1 85 ? -2.333 -12.348 -7.970 1.00 83.94 85 THR A C 1
ATOM 694 O O . THR A 1 85 ? -3.387 -12.838 -8.366 1.00 83.94 85 THR A O 1
ATOM 697 N N . TYR A 1 86 ? -1.765 -11.292 -8.559 1.00 82.50 86 TYR A N 1
ATOM 698 C CA . TYR A 1 86 ? -2.391 -10.501 -9.629 1.00 82.50 86 TYR A CA 1
ATOM 699 C C . TYR A 1 86 ? -1.488 -10.295 -10.853 1.00 82.50 86 TYR A C 1
ATOM 701 O O . TYR A 1 86 ? -1.873 -9.599 -11.789 1.00 82.50 86 TYR A O 1
ATOM 709 N N . GLY A 1 87 ? -0.267 -10.840 -10.858 1.00 82.06 87 GLY A N 1
ATOM 710 C CA . GLY A 1 87 ? 0.686 -10.639 -11.955 1.00 82.06 87 GLY A CA 1
ATOM 711 C C . GLY A 1 87 ? 1.243 -9.213 -12.057 1.00 82.06 87 GLY A C 1
ATOM 712 O O . GLY A 1 87 ? 1.819 -8.855 -13.083 1.00 82.06 87 GLY A O 1
ATOM 713 N N . VAL A 1 88 ? 1.084 -8.380 -11.021 1.00 81.25 88 VAL A N 1
ATOM 714 C CA . VAL A 1 88 ? 1.538 -6.980 -11.039 1.00 81.25 88 VAL A CA 1
ATOM 715 C C . VAL A 1 88 ? 3.058 -6.914 -10.896 1.00 81.25 88 VAL A C 1
ATOM 717 O O . VAL A 1 88 ? 3.615 -7.304 -9.874 1.00 81.25 88 VAL A O 1
ATOM 720 N N . ASN A 1 89 ? 3.717 -6.400 -11.934 1.00 82.06 89 ASN A N 1
ATOM 721 C CA . ASN A 1 89 ? 5.174 -6.223 -12.025 1.00 82.06 89 ASN A CA 1
ATOM 722 C C . ASN A 1 89 ? 5.572 -4.806 -12.497 1.00 82.06 89 ASN A C 1
ATOM 724 O O . ASN A 1 89 ? 6.744 -4.484 -12.612 1.00 82.06 89 ASN A O 1
ATOM 728 N N . ASP A 1 90 ? 4.595 -3.951 -12.785 1.00 81.69 90 ASP A N 1
ATOM 729 C CA . ASP A 1 90 ? 4.821 -2.609 -13.343 1.00 81.69 90 ASP A CA 1
ATOM 730 C C . ASP A 1 90 ? 5.280 -1.587 -12.281 1.00 81.69 90 ASP A C 1
ATOM 732 O O . ASP A 1 90 ? 5.780 -0.517 -12.604 1.00 81.69 90 ASP A O 1
ATOM 736 N N . LEU A 1 91 ? 5.133 -1.924 -10.994 1.00 85.19 91 LEU A N 1
ATOM 737 C CA . LEU A 1 91 ? 5.427 -1.021 -9.883 1.00 85.19 91 LEU A CA 1
ATOM 738 C C . LEU A 1 91 ? 6.890 -1.103 -9.450 1.00 85.19 91 LEU A C 1
ATOM 740 O O . LEU A 1 91 ? 7.407 -2.172 -9.115 1.00 85.19 91 LEU A O 1
ATOM 744 N N . SER A 1 92 ? 7.528 0.060 -9.344 1.00 87.69 92 SER A N 1
ATOM 745 C CA . SER A 1 92 ? 8.877 0.168 -8.784 1.00 87.69 92 SER A CA 1
ATOM 746 C C . SER A 1 92 ? 8.882 -0.010 -7.262 1.00 87.69 92 SER A C 1
ATOM 748 O O . SER A 1 92 ? 7.905 0.284 -6.575 1.00 87.69 92 SER A O 1
ATOM 750 N N . ASN A 1 93 ? 10.026 -0.407 -6.689 1.00 86.88 93 ASN A N 1
ATOM 751 C CA . ASN A 1 93 ? 10.166 -0.565 -5.234 1.00 86.88 93 ASN A CA 1
ATOM 752 C C . ASN A 1 93 ? 9.826 0.720 -4.452 1.00 86.88 93 ASN A C 1
ATOM 754 O O . ASN A 1 93 ? 9.248 0.639 -3.372 1.00 86.88 93 ASN A O 1
ATOM 758 N N . SER A 1 94 ? 10.153 1.898 -4.994 1.00 88.56 94 SER A N 1
ATOM 759 C CA . SER A 1 94 ? 9.796 3.187 -4.385 1.00 88.56 94 SER A CA 1
ATOM 760 C C . SER A 1 94 ? 8.286 3.434 -4.368 1.00 88.56 94 SER A C 1
ATOM 762 O O . SER A 1 94 ? 7.771 3.938 -3.376 1.00 88.56 94 SER A O 1
ATOM 764 N N . GLU A 1 95 ? 7.569 3.042 -5.424 1.00 90.19 95 GLU A N 1
ATOM 765 C CA . GLU A 1 95 ? 6.107 3.156 -5.470 1.00 90.19 95 GLU A CA 1
ATOM 766 C C . GLU A 1 95 ? 5.454 2.188 -4.491 1.00 90.19 95 GLU A C 1
ATOM 768 O O . GLU A 1 95 ? 4.605 2.584 -3.698 1.00 90.19 95 GLU A O 1
ATOM 773 N N . LEU A 1 96 ? 5.918 0.935 -4.467 1.00 91.12 96 LEU A N 1
ATOM 774 C CA . LEU A 1 96 ? 5.473 -0.065 -3.496 1.00 91.12 96 LEU A CA 1
ATOM 775 C C . LEU A 1 96 ? 5.708 0.401 -2.055 1.00 91.12 96 LEU A C 1
ATOM 777 O O . LEU A 1 96 ? 4.852 0.193 -1.200 1.00 91.12 96 LEU A O 1
ATOM 781 N N . ALA A 1 97 ? 6.847 1.040 -1.778 1.00 90.50 97 ALA A N 1
ATOM 782 C CA . ALA A 1 97 ? 7.128 1.622 -0.471 1.00 90.50 97 ALA A CA 1
ATOM 783 C C . ALA A 1 97 ? 6.155 2.760 -0.132 1.00 90.50 97 ALA A C 1
ATOM 785 O O . ALA A 1 97 ? 5.647 2.791 0.985 1.00 90.50 97 ALA A O 1
ATOM 786 N N . GLY A 1 98 ? 5.857 3.640 -1.094 1.00 92.81 98 GLY A N 1
ATOM 787 C CA . GLY A 1 98 ? 4.863 4.703 -0.937 1.00 92.81 98 GLY A CA 1
ATOM 788 C C . GLY A 1 98 ? 3.480 4.158 -0.578 1.00 92.81 98 GLY A C 1
ATOM 789 O O . GLY A 1 98 ? 2.905 4.578 0.422 1.00 92.81 98 GLY A O 1
ATOM 790 N N . TYR A 1 99 ? 2.998 3.155 -1.320 1.00 91.69 99 TYR A N 1
ATOM 791 C CA . TYR A 1 99 ? 1.726 2.484 -1.026 1.00 91.69 99 TYR A CA 1
ATOM 792 C C . TYR A 1 99 ? 1.718 1.826 0.356 1.00 91.69 99 TYR A C 1
ATOM 794 O O . TYR A 1 99 ? 0.755 1.957 1.102 1.00 91.69 99 TYR A O 1
ATOM 802 N N . VAL A 1 100 ? 2.793 1.126 0.728 1.00 91.50 100 VAL A N 1
ATOM 803 C CA . VAL A 1 100 ? 2.893 0.484 2.045 1.00 91.50 100 VAL A CA 1
ATOM 804 C C . VAL A 1 100 ? 2.832 1.513 3.175 1.00 91.50 100 VAL A C 1
ATOM 806 O O . VAL A 1 100 ? 2.153 1.265 4.168 1.00 91.50 100 VAL A O 1
ATOM 809 N N . GLU A 1 101 ? 3.525 2.646 3.054 1.00 91.94 101 GLU A N 1
ATOM 810 C CA . GLU A 1 101 ? 3.500 3.702 4.074 1.00 91.94 101 GLU A CA 1
ATOM 811 C C . GLU A 1 101 ? 2.115 4.357 4.185 1.00 91.94 101 GLU A C 1
ATOM 813 O O . GLU A 1 101 ? 1.612 4.498 5.300 1.00 91.94 101 GLU A O 1
ATOM 818 N N . ASP A 1 102 ? 1.465 4.659 3.056 1.00 91.88 102 ASP A N 1
ATOM 819 C CA . ASP A 1 102 ? 0.088 5.175 3.025 1.00 91.88 102 ASP A CA 1
ATOM 820 C C . ASP A 1 102 ? -0.888 4.207 3.712 1.00 91.88 102 ASP A C 1
ATOM 822 O O . ASP A 1 102 ? -1.603 4.566 4.649 1.00 91.88 102 ASP A O 1
ATOM 826 N N . PHE A 1 103 ? -0.841 2.926 3.342 1.00 92.44 103 PHE A N 1
ATOM 827 C CA . PHE A 1 103 ? -1.725 1.913 3.914 1.00 92.44 103 PHE A CA 1
ATOM 828 C C . PHE A 1 103 ? -1.467 1.672 5.402 1.00 92.44 103 PHE A C 1
ATOM 830 O O . PHE A 1 103 ? -2.402 1.383 6.153 1.00 92.44 103 PHE A O 1
ATOM 837 N N . LYS A 1 104 ? -0.213 1.798 5.854 1.00 90.19 104 LYS A N 1
ATOM 838 C CA . LYS A 1 104 ? 0.133 1.760 7.281 1.00 90.19 104 LYS A CA 1
ATOM 839 C C . LYS A 1 104 ? -0.530 2.903 8.032 1.00 90.19 104 LYS A C 1
ATOM 841 O O . LYS A 1 104 ? -1.119 2.654 9.083 1.00 90.19 104 LYS A O 1
ATOM 846 N N . GLU A 1 105 ? -0.434 4.124 7.513 1.00 90.56 105 GLU A N 1
ATOM 847 C CA . GLU A 1 105 ? -1.071 5.297 8.112 1.00 90.56 105 GLU A CA 1
ATOM 848 C C . GLU A 1 105 ? -2.593 5.131 8.149 1.00 90.56 105 GLU A C 1
ATOM 850 O O . GLU A 1 105 ? -3.207 5.304 9.202 1.00 90.56 105 GLU A O 1
ATOM 855 N N . ARG A 1 106 ? -3.186 4.670 7.045 1.00 88.88 106 ARG A N 1
ATOM 856 C CA . ARG A 1 106 ? -4.625 4.425 6.919 1.00 88.88 106 ARG A CA 1
ATOM 857 C C . ARG A 1 106 ? -5.136 3.387 7.923 1.00 88.88 106 ARG A C 1
ATOM 859 O O . ARG A 1 106 ? -6.063 3.682 8.670 1.00 88.88 106 ARG A O 1
ATOM 866 N N . VAL A 1 107 ? -4.488 2.218 8.033 1.00 87.00 107 VAL A N 1
ATOM 867 C CA . VAL A 1 107 ? -4.843 1.185 9.035 1.00 87.00 107 VAL A CA 1
ATOM 868 C C . VAL A 1 107 ? -4.689 1.708 10.459 1.00 87.00 107 VAL A C 1
ATOM 870 O O . VAL A 1 107 ? -5.474 1.361 11.344 1.00 87.00 107 VAL A O 1
ATOM 873 N N . ARG A 1 108 ? -3.653 2.509 10.708 1.00 87.12 108 ARG A N 1
ATOM 874 C CA . ARG A 1 108 ? -3.396 3.080 12.027 1.00 87.12 108 ARG A CA 1
ATOM 875 C C . ARG A 1 108 ? -4.506 4.061 12.419 1.00 87.12 108 ARG A C 1
ATOM 877 O O . ARG A 1 108 ? -5.090 3.884 13.484 1.00 87.12 108 ARG A O 1
ATOM 884 N N . LEU A 1 109 ? -4.864 4.980 11.521 1.00 86.00 109 LEU A N 1
ATOM 885 C CA . LEU A 1 109 ? -5.987 5.906 11.678 1.00 86.00 109 LEU A CA 1
ATOM 886 C C . LEU A 1 109 ? -7.315 5.166 11.865 1.00 86.00 109 LEU A C 1
ATOM 888 O O . LEU A 1 109 ? -8.073 5.511 12.764 1.00 86.00 109 LEU A O 1
ATOM 892 N N . GLU A 1 110 ? -7.583 4.118 11.079 1.00 81.25 110 GLU A N 1
ATOM 893 C CA . GLU A 1 110 ? -8.788 3.292 11.237 1.00 81.25 110 GLU A CA 1
ATOM 894 C C . GLU A 1 110 ? -8.858 2.626 12.620 1.00 81.25 110 GLU A C 1
ATOM 896 O O . GLU A 1 110 ? -9.936 2.539 13.201 1.00 81.25 110 GLU A O 1
ATOM 901 N N . ARG A 1 111 ? -7.723 2.179 13.178 1.00 78.31 111 ARG A N 1
ATOM 902 C CA . ARG A 1 111 ? -7.668 1.606 14.536 1.00 78.31 111 ARG A CA 1
ATOM 903 C C . ARG A 1 111 ? -7.787 2.664 15.629 1.00 78.31 111 ARG A C 1
ATOM 905 O O . ARG A 1 111 ? -8.386 2.381 16.660 1.00 78.31 111 ARG A O 1
ATOM 912 N N . GLU A 1 112 ? -7.205 3.843 15.429 1.00 74.75 112 GLU A N 1
ATOM 913 C CA . GLU A 1 112 ? -7.259 4.969 16.373 1.00 74.75 112 GLU A CA 1
ATOM 914 C C . GLU A 1 112 ? -8.639 5.659 16.377 1.00 74.75 112 GLU A C 1
ATOM 916 O O . GLU A 1 112 ? -9.008 6.279 17.370 1.00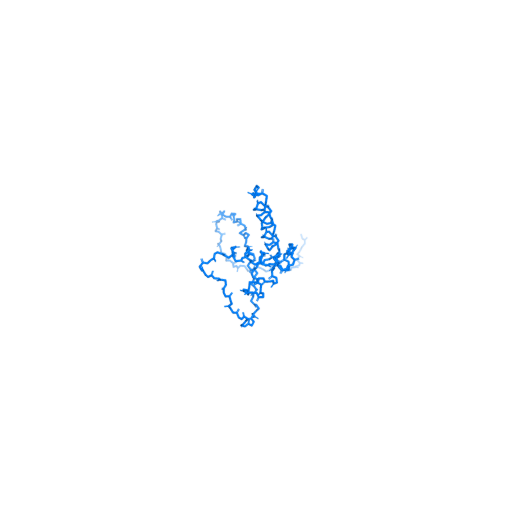 74.75 112 GLU A O 1
ATOM 921 N N . ALA A 1 113 ? -9.427 5.521 15.305 1.00 69.56 113 ALA A N 1
ATOM 922 C CA . ALA A 1 113 ? -10.767 6.095 15.169 1.00 69.56 113 ALA A CA 1
ATOM 923 C C . ALA A 1 113 ? -11.895 5.270 15.826 1.00 69.56 113 ALA A C 1
ATOM 925 O O . ALA A 1 113 ? -13.059 5.667 15.744 1.00 69.56 113 ALA A O 1
ATOM 926 N N . ILE A 1 114 ? -11.583 4.138 16.469 1.00 53.06 114 ILE A N 1
ATOM 927 C CA . ILE A 1 114 ? -12.555 3.312 17.202 1.00 53.06 114 ILE A CA 1
ATOM 928 C C . ILE A 1 114 ? -12.480 3.692 18.698 1.00 53.06 114 ILE A C 1
ATOM 930 O O . ILE A 1 114 ? -11.468 3.371 19.326 1.00 53.06 114 ILE A O 1
ATOM 934 N N . PRO A 1 115 ? -13.487 4.395 19.263 1.00 52.97 115 PRO A N 1
ATOM 935 C CA . PRO A 1 115 ? -13.520 4.788 20.677 1.00 52.9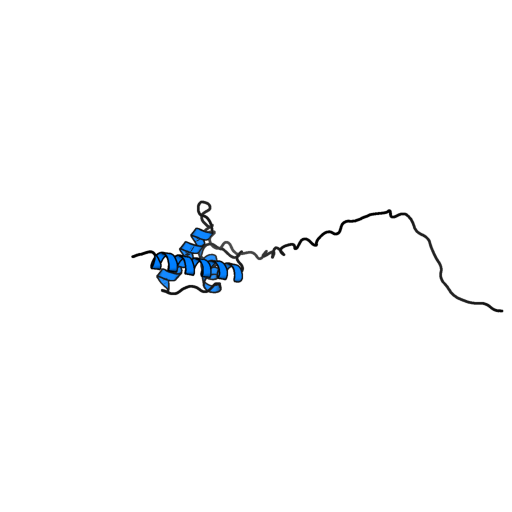7 115 PRO A CA 1
ATOM 936 C C . PRO A 1 115 ? -13.804 3.624 21.637 1.00 52.97 115 PRO A C 1
ATOM 938 O O . PRO A 1 115 ? -14.518 2.672 21.240 1.00 52.97 115 PRO A O 1
#